Protein AF-A0A2N5NE20-F1 (afdb_monomer_lite)

Structure (mmCIF, N/CA/C/O backbone):
data_AF-A0A2N5NE20-F1
#
_entry.id   AF-A0A2N5NE20-F1
#
loop_
_atom_site.group_PDB
_atom_site.id
_atom_site.type_symbol
_atom_site.label_atom_id
_atom_site.label_alt_id
_atom_site.label_comp_id
_atom_site.label_asym_id
_atom_site.label_entity_id
_atom_site.label_seq_id
_atom_site.pdbx_PDB_ins_code
_atom_site.Cartn_x
_atom_site.Cartn_y
_atom_site.Cartn_z
_atom_site.occupancy
_atom_site.B_iso_or_equiv
_atom_site.auth_seq_id
_atom_site.auth_comp_id
_atom_site.auth_asym_id
_atom_site.auth_atom_id
_atom_site.pdbx_PDB_model_num
ATOM 1 N N . MET A 1 1 ? -9.645 9.901 10.063 1.00 64.88 1 MET A N 1
ATOM 2 C CA . MET A 1 1 ? -9.269 8.502 10.368 1.00 64.88 1 MET A CA 1
ATOM 3 C C . MET A 1 1 ? -9.139 7.771 9.045 1.00 64.88 1 MET A C 1
ATOM 5 O O . MET A 1 1 ? -10.040 7.901 8.225 1.00 64.88 1 MET A O 1
ATOM 9 N N . PHE A 1 2 ? -8.014 7.097 8.803 1.00 71.50 2 PHE A N 1
ATOM 10 C CA . PHE A 1 2 ? -7.804 6.306 7.589 1.00 71.50 2 PHE A CA 1
ATOM 11 C C . PHE A 1 2 ? -8.512 4.958 7.742 1.00 71.50 2 PHE A C 1
ATOM 13 O O . PHE A 1 2 ? -8.317 4.283 8.749 1.00 71.50 2 PHE A O 1
ATOM 20 N N . ILE A 1 3 ? -9.362 4.602 6.780 1.00 76.75 3 ILE A N 1
ATOM 21 C CA . ILE A 1 3 ? -10.113 3.342 6.769 1.00 76.75 3 ILE A CA 1
ATOM 22 C C . ILE A 1 3 ? -9.821 2.650 5.446 1.00 76.75 3 ILE A C 1
ATOM 24 O O . ILE A 1 3 ? -9.930 3.268 4.384 1.00 76.75 3 ILE A O 1
ATOM 28 N N . VAL A 1 4 ? -9.462 1.372 5.524 1.00 70.75 4 VAL A N 1
ATOM 29 C CA . VAL A 1 4 ? -9.094 0.587 4.352 1.00 70.75 4 VAL A CA 1
ATOM 30 C C . VAL A 1 4 ? -10.340 0.239 3.529 1.00 70.75 4 VAL A C 1
ATOM 32 O O . VAL A 1 4 ? -11.297 -0.339 4.039 1.00 70.75 4 VAL A O 1
ATOM 35 N N . ASN A 1 5 ? -10.344 0.586 2.239 1.00 70.00 5 ASN A N 1
ATOM 36 C CA . ASN A 1 5 ? -11.456 0.340 1.315 1.00 70.00 5 ASN A CA 1
ATOM 37 C C . ASN A 1 5 ? -11.072 -0.665 0.217 1.00 70.00 5 ASN A C 1
ATOM 39 O O . ASN A 1 5 ? -10.344 -0.347 -0.725 1.00 70.00 5 ASN A O 1
ATOM 43 N N . LYS A 1 6 ? -11.640 -1.873 0.294 1.00 64.38 6 LYS A N 1
ATOM 44 C CA . LYS A 1 6 ? -11.342 -3.006 -0.601 1.00 64.38 6 LYS A CA 1
ATOM 45 C C . LYS A 1 6 ? -11.839 -2.835 -2.055 1.00 64.38 6 LYS A C 1
ATOM 47 O O . LYS A 1 6 ? -11.531 -3.670 -2.899 1.00 64.38 6 LYS A O 1
ATOM 52 N N . GLY A 1 7 ? -12.565 -1.760 -2.385 1.00 58.59 7 GLY A N 1
ATOM 53 C CA . GLY A 1 7 ? -13.162 -1.522 -3.711 1.00 58.59 7 GLY A CA 1
ATOM 54 C C . GLY A 1 7 ? -12.221 -0.984 -4.804 1.00 58.59 7 GLY A C 1
ATOM 55 O O . GLY A 1 7 ? -12.626 -0.870 -5.959 1.00 58.59 7 GLY A O 1
ATOM 56 N N . LEU A 1 8 ? -10.968 -0.649 -4.483 1.00 58.16 8 LEU A N 1
ATOM 57 C CA . LEU A 1 8 ? -9.993 -0.094 -5.436 1.00 58.16 8 LEU A CA 1
ATOM 58 C C . LEU A 1 8 ? -9.173 -1.215 -6.098 1.00 58.16 8 LEU A C 1
ATOM 60 O O . LEU A 1 8 ? -8.052 -1.502 -5.690 1.00 58.16 8 LEU A O 1
ATOM 64 N N . SER A 1 9 ? -9.739 -1.883 -7.106 1.00 56.03 9 SER A N 1
ATOM 65 C CA . SER A 1 9 ? -9.142 -3.082 -7.727 1.00 56.03 9 SER A CA 1
ATOM 66 C C . SER A 1 9 ? -8.492 -2.868 -9.102 1.00 56.03 9 SER A C 1
ATOM 68 O O . SER A 1 9 ? -7.919 -3.803 -9.652 1.00 56.03 9 SER A O 1
ATOM 70 N N . LYS A 1 10 ? -8.543 -1.658 -9.677 1.00 60.91 10 LYS A N 1
ATOM 71 C CA . LYS A 1 10 ? -8.075 -1.392 -11.053 1.00 60.91 10 LYS A CA 1
ATOM 72 C C . LYS A 1 10 ? -6.877 -0.442 -11.100 1.00 60.91 10 LYS A C 1
ATOM 74 O O . LYS A 1 10 ? -7.017 0.728 -11.446 1.00 60.91 10 LYS A O 1
ATOM 79 N N . SER A 1 11 ? -5.695 -0.950 -10.757 1.00 62.66 11 SER A N 1
ATOM 80 C CA . SER A 1 11 ? -4.424 -0.240 -10.952 1.00 62.66 11 SER A CA 1
ATOM 81 C C . SER A 1 11 ? -3.704 -0.775 -12.187 1.00 62.66 11 SER A C 1
ATOM 83 O O . SER A 1 11 ? -3.189 -1.888 -12.163 1.00 62.66 11 SER A O 1
ATOM 85 N N . ASN A 1 12 ? -3.678 0.013 -13.268 1.00 76.06 12 ASN A N 1
ATOM 86 C CA . ASN A 1 12 ? -3.171 -0.427 -14.579 1.00 76.06 12 ASN A CA 1
ATOM 87 C C . ASN A 1 12 ? -1.906 0.328 -15.037 1.00 76.06 12 ASN A C 1
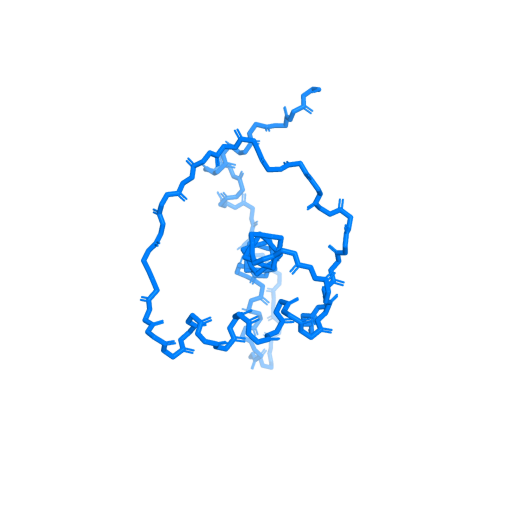ATOM 89 O O . ASN A 1 12 ? -1.448 0.140 -16.161 1.00 76.06 12 ASN A O 1
ATOM 93 N N . ILE A 1 13 ? -1.348 1.208 -14.197 1.00 84.12 13 ILE A N 1
ATOM 94 C CA . ILE A 1 13 ? -0.175 2.027 -14.527 1.00 84.12 13 ILE A CA 1
ATOM 95 C C . ILE A 1 13 ? 0.976 1.634 -13.585 1.00 84.12 13 ILE A C 1
ATOM 97 O O . ILE A 1 13 ? 0.966 2.048 -12.425 1.00 84.12 13 ILE A O 1
ATOM 101 N N . PRO A 1 14 ? 1.981 0.862 -14.044 1.00 86.06 14 PRO A N 1
ATOM 102 C CA . PRO A 1 14 ? 3.071 0.418 -13.180 1.00 86.06 14 PRO A CA 1
ATOM 103 C C . PRO A 1 14 ? 4.009 1.578 -12.830 1.00 86.06 14 PRO A C 1
ATOM 105 O O . PRO A 1 14 ? 4.388 2.377 -13.694 1.00 86.06 14 PRO A O 1
ATOM 108 N N . ARG A 1 15 ? 4.403 1.671 -11.558 1.00 86.69 15 ARG A N 1
ATOM 109 C CA . ARG A 1 15 ? 5.379 2.644 -11.050 1.00 86.69 15 ARG A CA 1
ATOM 110 C C . ARG A 1 15 ? 6.268 1.990 -9.997 1.00 86.69 15 ARG A C 1
ATOM 112 O O . ARG A 1 15 ? 5.768 1.283 -9.129 1.00 86.69 15 ARG A O 1
ATOM 119 N N . THR A 1 16 ? 7.568 2.266 -10.061 1.00 93.06 16 THR A N 1
ATOM 120 C CA . THR A 1 16 ? 8.535 1.832 -9.046 1.00 93.06 16 THR A CA 1
ATOM 121 C C . THR A 1 16 ? 8.744 2.951 -8.035 1.00 93.06 16 THR A C 1
ATOM 123 O O . THR A 1 16 ? 9.079 4.072 -8.415 1.00 93.06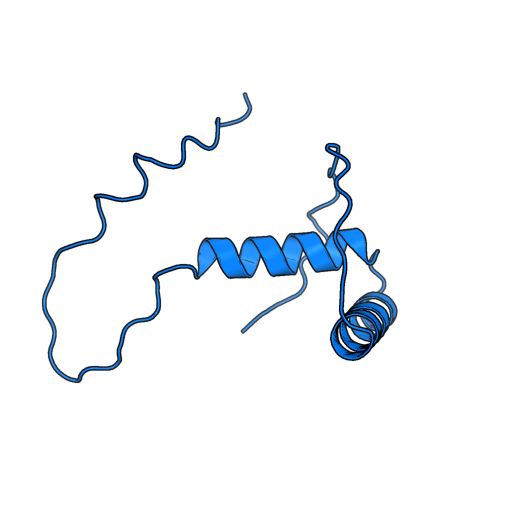 16 THR A O 1
ATOM 126 N N . ILE A 1 17 ? 8.580 2.638 -6.752 1.00 91.50 17 ILE A N 1
ATOM 127 C CA . ILE A 1 17 ? 8.832 3.537 -5.622 1.00 91.50 17 ILE A CA 1
ATOM 128 C C . ILE A 1 17 ? 9.771 2.847 -4.630 1.00 91.50 17 ILE A C 1
ATOM 130 O O . ILE A 1 17 ? 9.776 1.622 -4.531 1.00 91.50 17 ILE A O 1
ATOM 134 N N . ARG A 1 18 ? 10.601 3.627 -3.931 1.00 96.25 18 ARG A N 1
ATOM 135 C CA . ARG A 1 18 ? 11.525 3.128 -2.903 1.00 96.25 18 ARG A CA 1
ATOM 136 C C . ARG A 1 18 ? 11.022 3.542 -1.525 1.00 96.25 18 ARG A C 1
ATOM 138 O O . ARG A 1 18 ? 10.701 4.711 -1.330 1.00 96.25 18 ARG A O 1
ATOM 145 N N . PHE A 1 19 ? 10.988 2.591 -0.600 1.00 96.12 19 PHE A N 1
ATOM 146 C CA . PHE A 1 19 ? 10.621 2.794 0.799 1.00 96.12 19 PHE A CA 1
ATOM 147 C C . PHE A 1 19 ? 11.845 2.629 1.698 1.00 96.12 19 PHE A C 1
ATOM 149 O O . PHE A 1 19 ? 12.805 1.954 1.326 1.00 96.12 19 PHE A O 1
ATOM 156 N N . THR A 1 20 ? 11.795 3.226 2.886 1.00 97.81 20 THR A N 1
ATOM 157 C CA . THR A 1 20 ? 12.654 2.805 3.996 1.00 97.81 20 THR A CA 1
ATOM 158 C C . THR A 1 20 ? 12.152 1.468 4.544 1.00 97.81 20 THR A C 1
ATOM 160 O O . THR A 1 20 ? 10.969 1.149 4.400 1.00 97.81 20 THR A O 1
ATOM 163 N N . GLU A 1 21 ? 13.030 0.692 5.184 1.00 96.88 21 GLU A N 1
ATOM 164 C CA . GLU A 1 21 ? 12.658 -0.603 5.778 1.00 96.88 21 GLU A CA 1
ATOM 165 C C . GLU A 1 21 ? 11.514 -0.462 6.790 1.00 96.88 21 GLU A C 1
ATOM 167 O O . GLU A 1 21 ? 10.552 -1.222 6.747 1.00 96.88 21 GLU A O 1
ATOM 172 N N . GLU A 1 22 ? 11.573 0.564 7.641 1.00 97.56 22 GLU A N 1
ATOM 173 C CA . GLU A 1 22 ? 10.551 0.850 8.653 1.00 97.56 22 GLU A CA 1
ATOM 174 C C . GLU A 1 22 ? 9.152 1.046 8.043 1.00 97.56 22 GLU A C 1
ATOM 176 O O . GLU A 1 22 ? 8.179 0.420 8.476 1.00 97.56 22 GLU A O 1
ATOM 181 N N . ILE A 1 23 ? 9.049 1.886 7.006 1.00 96.44 23 ILE A N 1
ATOM 182 C CA . ILE A 1 23 ? 7.771 2.178 6.345 1.00 96.44 23 ILE A CA 1
ATOM 183 C C . ILE A 1 23 ? 7.280 0.947 5.584 1.00 96.44 23 ILE A C 1
ATOM 185 O O . ILE A 1 23 ? 6.090 0.633 5.629 1.00 96.44 23 ILE A O 1
ATOM 189 N N . TYR A 1 24 ? 8.184 0.247 4.895 1.00 97.12 24 TYR A N 1
ATOM 190 C CA . TYR A 1 24 ? 7.839 -0.961 4.155 1.00 97.12 24 TYR A CA 1
ATOM 191 C C . TYR A 1 24 ? 7.263 -2.040 5.075 1.00 97.12 24 TYR A C 1
ATOM 193 O O . TYR A 1 24 ? 6.174 -2.534 4.796 1.00 97.12 24 TYR A O 1
ATOM 201 N N . ASN A 1 25 ? 7.945 -2.355 6.180 1.00 97.62 25 ASN A N 1
ATOM 202 C CA . ASN A 1 25 ? 7.507 -3.388 7.120 1.00 97.62 25 ASN A CA 1
ATOM 203 C C . ASN A 1 25 ? 6.135 -3.043 7.709 1.00 97.62 25 ASN A C 1
ATOM 205 O O . ASN A 1 25 ? 5.218 -3.854 7.641 1.00 97.62 25 ASN A O 1
ATOM 209 N N . SER A 1 26 ? 5.951 -1.795 8.153 1.00 97.31 26 SER A N 1
ATOM 210 C CA . SER A 1 26 ? 4.674 -1.333 8.711 1.00 97.31 26 SER A CA 1
ATOM 211 C C . SER A 1 26 ? 3.513 -1.468 7.715 1.00 97.31 26 SER A C 1
ATOM 213 O O . SER A 1 26 ? 2.437 -1.954 8.060 1.00 97.31 26 SER A O 1
ATOM 215 N N . LEU A 1 27 ? 3.716 -1.051 6.460 1.00 96.31 27 LEU A N 1
ATOM 216 C CA . LEU A 1 27 ? 2.709 -1.178 5.399 1.00 96.31 27 LEU A CA 1
ATOM 217 C C . LEU A 1 27 ? 2.474 -2.638 4.993 1.00 96.31 27 LEU A C 1
ATOM 219 O O . LEU A 1 27 ? 1.341 -3.016 4.706 1.00 96.31 27 LEU A O 1
ATOM 223 N N . SER A 1 28 ? 3.518 -3.464 4.979 1.00 96.62 28 SER A N 1
ATOM 224 C CA . SER A 1 28 ? 3.417 -4.890 4.659 1.00 96.62 28 SER A CA 1
ATOM 225 C C . SER A 1 28 ? 2.594 -5.642 5.704 1.00 96.62 28 SER A C 1
ATOM 227 O O . SER A 1 28 ? 1.707 -6.420 5.342 1.00 96.62 28 SER A O 1
ATOM 229 N N . ASP A 1 29 ? 2.823 -5.362 6.986 1.00 97.56 29 ASP A N 1
ATOM 230 C C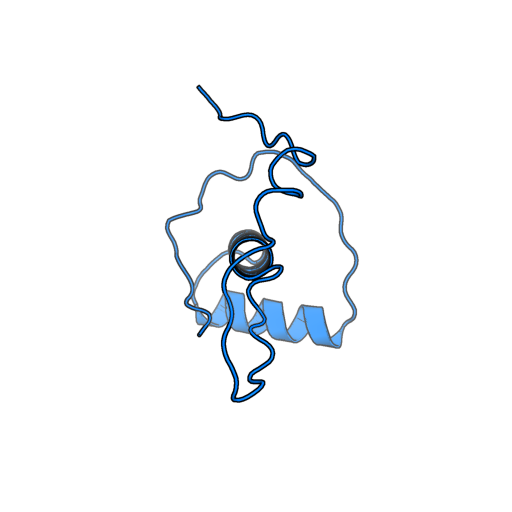A . ASP A 1 29 ? 2.076 -5.961 8.093 1.00 97.56 29 ASP A CA 1
ATOM 231 C C . ASP A 1 29 ? 0.606 -5.526 8.065 1.00 97.56 29 ASP A C 1
ATOM 233 O O . ASP A 1 29 ? -0.288 -6.365 8.164 1.00 97.56 29 ASP A O 1
ATOM 237 N N . MET A 1 30 ? 0.337 -4.235 7.825 1.00 96.25 30 MET A N 1
ATOM 238 C CA . MET A 1 30 ? -1.030 -3.721 7.661 1.00 96.25 30 MET A CA 1
ATOM 239 C C . MET A 1 30 ? -1.764 -4.376 6.485 1.00 96.25 30 MET A C 1
ATOM 241 O O . MET A 1 30 ? -2.915 -4.781 6.627 1.00 96.25 30 MET A O 1
ATOM 245 N N . ALA A 1 31 ? -1.118 -4.504 5.323 1.00 95.25 31 ALA A N 1
ATOM 246 C CA . ALA A 1 31 ? -1.730 -5.135 4.154 1.00 95.25 31 ALA A CA 1
ATOM 247 C C . ALA A 1 31 ? -2.057 -6.615 4.414 1.00 95.25 31 ALA A C 1
ATOM 249 O O . ALA A 1 31 ? -3.128 -7.086 4.029 1.00 95.25 31 ALA A O 1
ATOM 250 N N . SER A 1 32 ? -1.158 -7.314 5.114 1.00 95.50 32 SER A N 1
ATOM 251 C CA . SER A 1 32 ? -1.335 -8.717 5.501 1.00 95.50 32 SER A CA 1
ATOM 252 C C . SER A 1 32 ? -2.478 -8.891 6.503 1.00 95.50 32 SER A C 1
ATOM 254 O O . SER A 1 32 ? -3.304 -9.783 6.334 1.00 95.50 32 SER A O 1
ATOM 256 N N . HIS A 1 33 ? -2.563 -8.020 7.514 1.00 95.75 33 HIS A N 1
ATOM 257 C CA . HIS A 1 33 ? -3.634 -8.038 8.514 1.00 95.75 33 HIS A CA 1
ATOM 258 C C . HIS A 1 33 ? -5.017 -7.790 7.896 1.00 95.75 33 HIS A C 1
ATOM 260 O O . HIS A 1 33 ? -5.991 -8.447 8.252 1.00 95.75 33 HIS A O 1
ATOM 266 N N . GLU A 1 34 ? -5.105 -6.857 6.946 1.00 92.56 34 GLU A N 1
ATOM 267 C CA . GLU A 1 34 ? -6.365 -6.471 6.303 1.00 92.56 34 GLU A CA 1
ATOM 268 C C . GLU A 1 34 ? -6.775 -7.381 5.133 1.00 92.56 34 GLU A C 1
ATOM 270 O O . GLU A 1 34 ? -7.841 -7.171 4.538 1.00 92.56 34 GLU A O 1
ATOM 275 N N . ASP A 1 35 ? -5.961 -8.392 4.809 1.00 93.44 35 ASP A N 1
ATOM 276 C CA . ASP A 1 35 ? -6.148 -9.305 3.677 1.00 93.44 35 ASP A CA 1
ATOM 277 C C . ASP A 1 35 ? -6.358 -8.537 2.357 1.00 93.44 35 ASP A C 1
ATOM 279 O O . ASP A 1 35 ? -7.375 -8.659 1.665 1.00 93.44 35 ASP A O 1
ATOM 283 N N . ILE A 1 36 ? -5.412 -7.644 2.052 1.00 90.81 36 ILE A N 1
ATOM 284 C CA . ILE A 1 36 ? -5.348 -6.894 0.794 1.00 90.81 36 ILE A CA 1
ATOM 285 C C . ILE A 1 36 ? -3.933 -6.916 0.223 1.00 90.81 36 ILE A C 1
ATOM 287 O O . ILE A 1 36 ? -2.943 -7.068 0.933 1.00 90.81 36 ILE A O 1
ATOM 291 N N . SER A 1 37 ? -3.806 -6.703 -1.085 1.00 92.94 37 SER A N 1
ATOM 292 C CA . SER A 1 37 ? -2.475 -6.562 -1.678 1.00 92.94 37 SER A CA 1
ATOM 293 C C . SER A 1 37 ? -1.775 -5.292 -1.180 1.00 92.94 37 SER A C 1
ATOM 295 O O . SER A 1 37 ? -2.399 -4.239 -1.021 1.00 92.94 37 SER A O 1
ATOM 297 N N . PHE A 1 38 ? -0.450 -5.354 -1.036 1.00 93.56 38 PHE A N 1
ATOM 298 C CA . PHE A 1 38 ? 0.374 -4.187 -0.696 1.00 93.56 38 PHE A CA 1
ATOM 299 C C . PHE A 1 38 ? 0.108 -2.999 -1.636 1.00 93.56 38 PHE A C 1
ATOM 301 O O . PHE A 1 38 ? -0.027 -1.859 -1.201 1.00 93.56 38 PHE A O 1
ATOM 308 N N . ASN A 1 39 ? -0.061 -3.274 -2.934 1.00 92.12 39 ASN A N 1
ATOM 309 C CA . ASN A 1 39 ? -0.415 -2.260 -3.926 1.00 92.12 39 ASN A CA 1
ATOM 310 C C . ASN A 1 39 ? -1.767 -1.585 -3.624 1.00 92.12 39 ASN A C 1
ATOM 312 O O . ASN A 1 39 ? -1.871 -0.364 -3.717 1.00 92.12 39 ASN A O 1
ATOM 316 N N . GLN A 1 40 ? -2.796 -2.346 -3.231 1.00 90.50 40 GLN A N 1
ATOM 317 C CA . GLN A 1 40 ? -4.091 -1.774 -2.838 1.00 90.50 40 GLN A CA 1
ATOM 318 C C . GLN A 1 40 ? -3.962 -0.859 -1.623 1.00 90.50 40 GLN A C 1
ATOM 320 O O . GLN A 1 40 ? -4.554 0.221 -1.629 1.00 90.50 40 GLN A O 1
ATOM 325 N N . LEU A 1 41 ? -3.173 -1.252 -0.618 1.00 94.00 41 LEU A N 1
ATOM 326 C CA . LEU A 1 41 ? -2.931 -0.412 0.554 1.00 94.00 41 LEU A CA 1
ATOM 327 C C . LEU A 1 41 ? -2.243 0.898 0.154 1.00 94.00 41 LEU A C 1
ATOM 329 O O . LEU A 1 41 ? -2.734 1.973 0.492 1.00 94.00 41 LEU A O 1
ATOM 333 N N . VAL A 1 42 ? -1.164 0.824 -0.633 1.00 93.50 42 VAL A N 1
ATOM 334 C CA . VAL A 1 42 ? -0.421 2.007 -1.103 1.00 93.50 42 VAL A CA 1
ATOM 335 C C . VAL A 1 42 ? -1.336 2.979 -1.851 1.00 93.50 42 VAL A C 1
ATOM 337 O O . VAL A 1 42 ? -1.303 4.180 -1.588 1.00 93.50 42 VAL A O 1
ATOM 340 N N . LEU A 1 43 ? -2.203 2.484 -2.739 1.00 91.44 43 LEU A N 1
ATOM 341 C CA . LEU A 1 43 ? -3.147 3.333 -3.474 1.00 91.44 43 LEU A CA 1
ATOM 342 C C . LEU A 1 43 ? -4.140 4.040 -2.553 1.00 91.44 43 LEU A C 1
ATOM 344 O O . LEU A 1 43 ? -4.467 5.204 -2.786 1.00 91.44 43 LEU A O 1
ATOM 348 N N . GLN A 1 44 ? -4.606 3.367 -1.504 1.00 89.75 44 GLN A N 1
ATOM 349 C CA . GLN A 1 44 ? -5.494 3.975 -0.519 1.00 89.75 44 GLN A CA 1
ATOM 350 C C . GLN A 1 44 ? -4.767 5.028 0.315 1.00 89.75 44 GLN A C 1
ATOM 352 O O . GLN A 1 44 ? -5.315 6.113 0.508 1.00 89.75 44 GLN A O 1
ATOM 357 N N . CYS A 1 45 ? -3.526 4.768 0.739 1.00 92.31 45 CYS A N 1
ATOM 358 C CA . CYS A 1 45 ? -2.694 5.765 1.413 1.00 92.31 45 CYS A CA 1
ATOM 359 C C . CYS A 1 45 ? -2.511 7.011 0.535 1.00 92.31 45 CYS A C 1
ATOM 361 O O . CYS A 1 45 ? -2.736 8.131 0.995 1.00 92.31 45 CYS A O 1
ATOM 363 N N . CYS A 1 46 ? -2.180 6.828 -0.749 1.00 90.75 46 CYS A N 1
ATOM 364 C CA . CYS A 1 46 ? -2.079 7.929 -1.706 1.00 90.75 46 CYS A CA 1
ATOM 365 C C . CYS A 1 46 ? -3.410 8.669 -1.866 1.00 90.75 46 CYS A C 1
ATOM 367 O O . CYS A 1 46 ? -3.424 9.898 -1.883 1.00 90.75 46 CYS A O 1
ATOM 369 N N . ARG A 1 47 ? -4.532 7.946 -1.960 1.00 87.94 47 ARG A N 1
ATOM 370 C CA . ARG A 1 47 ? -5.854 8.558 -2.105 1.00 87.94 47 ARG A CA 1
ATOM 371 C C . ARG A 1 47 ? -6.223 9.401 -0.891 1.00 87.94 47 ARG A C 1
ATOM 373 O O . ARG A 1 47 ? -6.635 10.541 -1.063 1.00 87.94 47 ARG A O 1
ATOM 380 N N . TYR A 1 48 ? -6.011 8.875 0.311 1.00 88.56 48 TYR A N 1
ATOM 381 C CA . TYR A 1 48 ? -6.234 9.613 1.549 1.00 88.56 48 TYR A CA 1
ATOM 382 C C . TYR A 1 48 ? -5.370 10.869 1.615 1.00 88.56 48 TYR A C 1
ATOM 384 O O . TYR A 1 48 ? -5.881 11.941 1.932 1.00 88.56 48 TYR A O 1
ATOM 392 N N . ALA A 1 49 ? -4.082 10.754 1.277 1.00 88.50 49 ALA A N 1
ATOM 393 C CA . ALA A 1 49 ? -3.187 11.900 1.232 1.00 88.50 49 ALA A CA 1
ATOM 394 C C . ALA A 1 49 ? -3.702 12.965 0.256 1.00 88.50 49 ALA A C 1
ATOM 396 O O . ALA A 1 49 ? -3.779 14.117 0.647 1.00 88.50 49 ALA A O 1
ATOM 397 N N . ILE A 1 50 ? -4.119 12.585 -0.959 1.00 86.50 50 ILE A N 1
ATOM 398 C CA . ILE A 1 50 ? -4.687 13.499 -1.967 1.00 86.50 50 ILE A CA 1
ATOM 399 C C . ILE A 1 50 ? -5.978 14.162 -1.471 1.00 86.50 50 ILE A C 1
ATOM 401 O O . ILE A 1 50 ? -6.119 15.376 -1.595 1.00 86.50 50 ILE A O 1
ATOM 405 N N . ASP A 1 51 ? -6.906 13.385 -0.909 1.00 86.19 51 ASP A N 1
ATOM 406 C CA . ASP A 1 51 ? -8.211 13.881 -0.457 1.00 86.19 51 ASP A CA 1
ATOM 407 C C . ASP A 1 51 ? -8.085 14.846 0.738 1.00 86.19 51 ASP A C 1
ATOM 409 O O . ASP A 1 51 ? -8.924 15.730 0.898 1.00 86.19 51 ASP A O 1
ATOM 413 N N . ASN A 1 52 ? -7.024 14.709 1.541 1.00 85.88 52 ASN A N 1
ATOM 414 C CA . ASN A 1 52 ? -6.745 15.556 2.706 1.00 85.88 52 ASN A CA 1
ATOM 415 C C . ASN A 1 52 ? -5.594 16.554 2.465 1.00 85.88 52 ASN A C 1
ATOM 417 O O . ASN A 1 52 ? -5.154 17.249 3.384 1.00 85.88 52 ASN A O 1
ATOM 421 N N . TYR A 1 53 ? -5.071 16.633 1.238 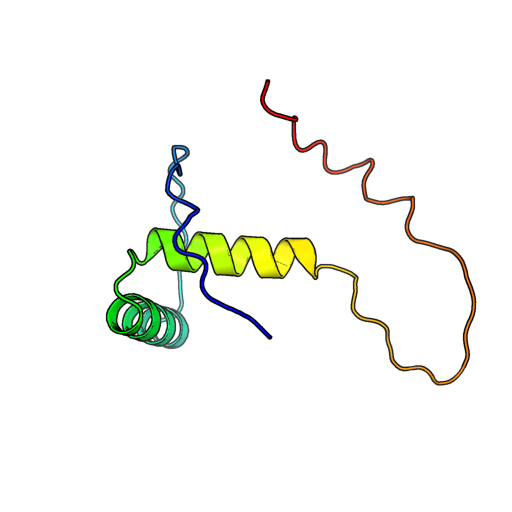1.00 78.81 53 TYR A N 1
ATOM 422 C CA . TYR A 1 53 ? -3.970 17.530 0.906 1.00 78.81 53 TYR A CA 1
ATOM 423 C C . TYR A 1 53 ? -4.485 18.974 0.854 1.00 78.81 53 TYR A C 1
ATOM 425 O O . TYR A 1 53 ? -5.181 19.366 -0.083 1.00 78.81 53 TYR A O 1
ATOM 433 N N . GLY A 1 54 ? -4.147 19.775 1.869 1.00 69.00 54 GLY A N 1
ATOM 434 C CA . GLY A 1 54 ? -4.579 21.174 1.988 1.00 69.00 54 GLY A CA 1
ATOM 435 C C . GLY A 1 54 ? -5.871 21.396 2.782 1.00 69.00 54 GLY A C 1
ATOM 436 O O . GLY A 1 54 ? -6.299 22.538 2.898 1.00 69.00 54 GLY A O 1
ATOM 437 N N . THR A 1 55 ? -6.471 20.351 3.364 1.00 58.88 55 THR A N 1
ATOM 438 C CA . THR A 1 55 ? -7.556 20.473 4.361 1.00 58.88 55 THR A CA 1
ATOM 439 C C . THR A 1 55 ? -7.029 20.513 5.793 1.00 58.88 55 THR A C 1
ATOM 441 O O . THR A 1 55 ? -7.784 20.279 6.737 1.00 58.88 55 THR A O 1
ATOM 444 N N . THR A 1 56 ? -5.736 20.793 5.980 1.00 53.38 56 THR A N 1
ATOM 445 C CA . THR A 1 56 ? -5.230 21.230 7.277 1.00 53.38 56 THR A CA 1
ATOM 446 C C . THR A 1 56 ? -5.843 22.599 7.537 1.00 53.38 56 THR A C 1
ATOM 448 O O . THR A 1 56 ? -5.266 23.630 7.206 1.00 53.38 56 THR A O 1
ATOM 451 N N . GLU A 1 57 ? -7.056 22.611 8.084 1.00 54.06 57 GLU A N 1
ATOM 452 C CA . GLU A 1 57 ? -7.451 23.712 8.937 1.00 54.06 57 GLU A CA 1
ATOM 453 C C . GLU A 1 57 ? -6.362 23.786 10.004 1.00 54.06 57 GLU A C 1
ATOM 455 O O . GLU A 1 57 ? -6.265 22.936 10.894 1.00 54.06 57 GLU A O 1
ATOM 460 N N . GLU A 1 58 ? -5.474 24.770 9.875 1.00 50.66 58 GLU A N 1
ATOM 461 C CA . GLU A 1 58 ? -4.901 25.361 11.066 1.00 50.66 58 GLU A CA 1
ATOM 462 C C . GLU A 1 58 ? -6.106 25.647 11.960 1.00 50.66 58 GLU A C 1
ATOM 464 O O . GLU A 1 58 ? -6.966 26.449 11.602 1.00 50.66 58 GLU A O 1
ATOM 469 N N . ARG A 1 59 ? -6.229 24.936 13.086 1.00 47.12 59 ARG A N 1
ATOM 470 C CA . ARG A 1 59 ? -7.129 25.366 14.153 1.00 47.12 59 ARG A CA 1
ATOM 471 C C . ARG A 1 59 ? -6.548 26.655 14.717 1.00 47.12 59 ARG A C 1
ATOM 473 O O . ARG A 1 59 ? -5.928 26.653 15.773 1.00 47.12 59 ARG A O 1
ATOM 480 N N . THR A 1 60 ? -6.685 27.744 13.983 1.00 43.97 60 THR A N 1
ATOM 481 C CA . THR A 1 60 ? -6.659 29.078 14.545 1.00 43.97 60 THR A CA 1
ATOM 482 C C . THR A 1 60 ? -8.106 29.414 14.865 1.00 43.97 60 THR A C 1
ATOM 484 O O . THR A 1 60 ? -8.999 29.337 14.025 1.00 43.97 60 THR A O 1
ATOM 487 N N . GLU A 1 61 ? -8.352 29.688 16.142 1.00 47.72 61 GLU A N 1
ATOM 488 C CA . GLU A 1 61 ? -9.654 30.008 16.724 1.00 47.72 61 GLU A CA 1
ATOM 489 C C . GLU A 1 61 ? -10.165 31.378 16.248 1.00 47.72 61 GLU A C 1
ATOM 491 O O . GLU A 1 61 ? -10.465 32.251 17.051 1.00 47.72 61 GLU A O 1
ATOM 496 N N . SER A 1 62 ? -10.216 31.658 14.950 1.00 42.69 62 SER A N 1
ATOM 497 C CA . SER A 1 62 ? -10.895 32.840 14.409 1.00 42.69 62 SER A CA 1
ATOM 498 C C . SER A 1 62 ? -11.127 32.617 12.920 1.00 42.69 62 SER A C 1
ATOM 500 O O . SER A 1 62 ? -10.173 32.443 12.170 1.00 42.69 62 SER A O 1
ATOM 502 N N . GLY A 1 63 ? -12.392 32.582 12.496 1.00 46.50 63 GLY A N 1
ATOM 503 C CA . GLY A 1 63 ? -12.753 32.305 11.107 1.00 46.50 63 GLY A CA 1
ATOM 504 C C . GLY A 1 63 ? -12.173 33.293 10.091 1.00 46.50 63 GLY A C 1
ATOM 505 O O . GLY A 1 63 ? -11.687 34.359 10.451 1.00 46.50 63 GLY A O 1
ATOM 506 N N . VAL A 1 64 ? -12.267 32.924 8.811 1.00 44.06 64 VAL A N 1
ATOM 507 C CA . VAL A 1 64 ? -12.817 33.734 7.707 1.00 44.06 64 VAL A CA 1
ATOM 508 C C . VAL A 1 64 ? -12.700 32.936 6.402 1.00 44.06 64 VAL A C 1
ATOM 510 O O . VAL A 1 64 ? -11.678 32.330 6.084 1.00 44.06 64 VAL A O 1
ATOM 513 N N . ASP A 1 65 ? -13.794 32.982 5.648 1.00 47.62 65 ASP A N 1
ATOM 514 C CA . ASP A 1 65 ? -13.941 32.573 4.262 1.00 47.62 65 ASP A CA 1
ATOM 515 C C . ASP A 1 65 ? -12.815 33.043 3.329 1.00 47.62 65 ASP A C 1
ATOM 517 O O . ASP A 1 65 ? -12.446 34.215 3.274 1.00 47.62 65 ASP A O 1
ATOM 521 N N . GLY A 1 66 ? -12.406 32.136 2.442 1.00 47.28 66 GLY A N 1
ATOM 522 C CA . GLY A 1 66 ? -11.906 32.511 1.123 1.00 47.28 66 GLY A CA 1
ATOM 523 C C . GLY A 1 66 ? -10.403 32.380 0.931 1.00 47.28 66 GLY A C 1
ATOM 524 O O . GLY A 1 66 ? -9.665 33.335 1.133 1.00 47.28 66 GLY A O 1
ATOM 525 N N . LYS A 1 67 ? -9.973 31.225 0.396 1.00 44.44 67 LYS A N 1
ATOM 526 C CA . LYS A 1 67 ? -8.887 31.087 -0.606 1.00 44.44 67 LYS A CA 1
ATOM 527 C C . LYS A 1 67 ? -8.603 29.610 -0.920 1.00 44.44 67 LYS A C 1
ATOM 529 O O . LYS A 1 67 ? -7.542 29.102 -0.601 1.00 44.44 67 LYS A O 1
ATOM 534 N N . PHE A 1 68 ? -9.501 28.896 -1.606 1.00 46.72 68 PHE A N 1
ATOM 535 C CA . PHE A 1 68 ? -9.126 27.557 -2.114 1.00 46.72 68 PHE A CA 1
ATOM 536 C C . PHE A 1 68 ? -9.696 27.189 -3.489 1.00 46.72 68 PHE A C 1
ATOM 538 O O . PHE A 1 68 ? -9.942 26.028 -3.806 1.00 46.72 68 PHE A O 1
ATOM 545 N N . ARG A 1 69 ? -9.865 28.187 -4.367 1.00 43.06 69 ARG A N 1
ATOM 546 C CA . ARG A 1 69 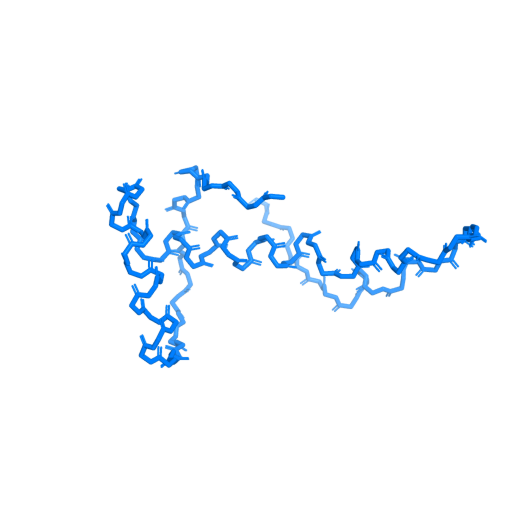? -10.250 27.964 -5.776 1.00 43.06 69 ARG A CA 1
ATOM 547 C C . ARG A 1 69 ? -9.058 27.915 -6.748 1.00 43.06 69 ARG A C 1
ATOM 549 O O . ARG A 1 69 ? -9.255 27.644 -7.928 1.00 43.06 69 ARG A O 1
ATOM 556 N N . ALA A 1 70 ? -7.827 28.163 -6.288 1.00 43.00 70 ALA A N 1
ATOM 557 C CA . ALA A 1 70 ? -6.690 28.413 -7.183 1.00 43.00 70 ALA A CA 1
ATOM 558 C C . ALA A 1 70 ? -5.919 27.156 -7.646 1.00 43.00 70 ALA A C 1
ATOM 560 O O . ALA A 1 70 ? -5.456 27.136 -8.782 1.00 43.00 70 ALA A O 1
ATOM 561 N N . LEU A 1 71 ? -5.815 26.084 -6.846 1.00 45.47 71 LEU A N 1
ATOM 562 C CA . LEU A 1 71 ? -4.940 24.938 -7.177 1.00 45.47 71 LEU A CA 1
ATOM 563 C C . LEU A 1 71 ? -5.618 23.773 -7.917 1.00 45.47 71 LEU A C 1
ATOM 565 O O . LEU A 1 71 ? -4.941 23.064 -8.661 1.00 45.47 71 LEU A O 1
ATOM 569 N N . LYS A 1 72 ? -6.952 23.623 -7.838 1.00 43.25 72 LYS A N 1
ATOM 570 C CA . LYS A 1 72 ? -7.686 22.620 -8.645 1.00 43.25 72 LYS A CA 1
ATOM 571 C C . LYS A 1 72 ? -7.568 22.854 -10.161 1.00 43.25 72 LYS A C 1
ATOM 573 O O . LYS A 1 72 ? -7.836 21.945 -10.934 1.00 43.25 72 LYS A O 1
ATOM 578 N N . LYS A 1 73 ? -7.156 24.051 -10.604 1.00 46.84 73 LYS A N 1
ATOM 579 C CA . LYS A 1 73 ? -6.915 24.345 -12.028 1.00 46.84 73 LYS A CA 1
ATOM 580 C C . LYS A 1 73 ? -5.586 23.798 -12.563 1.00 46.84 73 LYS A C 1
ATOM 582 O O . LYS A 1 73 ? -5.494 23.593 -13.771 1.00 46.84 73 LYS A O 1
ATOM 587 N N . SER A 1 74 ? -4.582 23.567 -11.714 1.00 44.25 74 SER A N 1
ATOM 588 C CA . SER A 1 74 ? -3.230 23.197 -12.172 1.00 44.25 74 SER A CA 1
ATOM 589 C C . SER A 1 74 ? -3.012 21.688 -12.267 1.00 44.25 74 SER A C 1
ATOM 591 O O . SER A 1 74 ? -2.239 21.236 -13.107 1.00 44.25 74 SER A O 1
ATOM 593 N N . ILE A 1 75 ? -3.730 20.893 -11.469 1.00 51.72 75 ILE A N 1
ATOM 594 C CA . ILE A 1 75 ? -3.724 19.433 -11.589 1.00 51.72 75 ILE A CA 1
ATOM 595 C C . ILE A 1 75 ? -4.924 19.035 -12.452 1.00 51.72 75 ILE A C 1
ATOM 597 O O . ILE A 1 75 ? -5.997 18.714 -11.946 1.00 51.72 75 ILE A O 1
ATOM 601 N N . LYS A 1 76 ? -4.759 19.080 -13.779 1.00 47.88 76 LYS A N 1
ATOM 602 C CA . LYS A 1 76 ? -5.680 18.404 -14.704 1.00 47.88 76 LYS A CA 1
ATOM 603 C C . LYS A 1 76 ? -5.540 16.895 -14.487 1.00 47.88 76 LYS A C 1
ATOM 605 O O . LYS A 1 76 ? -4.751 16.252 -15.170 1.00 47.88 76 LYS A O 1
ATOM 610 N N . ILE A 1 77 ? -6.270 16.331 -13.528 1.00 50.03 77 ILE A N 1
ATOM 611 C CA . ILE A 1 77 ? -6.538 14.891 -13.516 1.00 50.03 77 ILE A CA 1
ATOM 612 C C . ILE A 1 77 ? -7.590 14.685 -14.612 1.00 50.03 77 ILE A C 1
ATOM 614 O O . ILE A 1 77 ? -8.694 15.209 -14.462 1.00 50.03 77 ILE A O 1
ATOM 618 N N . PRO A 1 78 ? -7.265 14.045 -15.749 1.00 42.47 78 PRO A N 1
ATOM 619 C 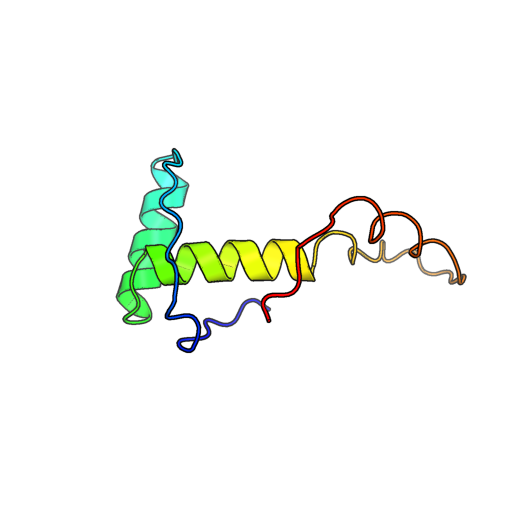CA . PRO A 1 78 ? -8.261 13.799 -16.779 1.00 42.47 78 PRO A CA 1
ATOM 620 C C . PRO A 1 78 ? -9.345 12.898 -16.189 1.00 42.47 78 PRO A C 1
ATOM 622 O O . PRO A 1 78 ? -9.052 11.809 -15.693 1.00 42.47 78 PRO A O 1
ATOM 625 N N . GLU A 1 79 ? -10.591 13.366 -16.220 1.00 46.78 79 GLU A N 1
ATOM 626 C CA . GLU A 1 79 ? -11.736 12.502 -15.963 1.00 46.78 79 GLU A CA 1
ATOM 627 C C . GLU A 1 79 ? -11.733 11.397 -17.026 1.00 46.78 79 GLU A C 1
ATOM 629 O O . GLU A 1 79 ? -11.722 11.672 -18.229 1.00 46.78 79 GLU A O 1
ATOM 634 N N . SER A 1 80 ? -11.671 10.140 -16.580 1.00 39.50 80 SER A N 1
ATOM 635 C CA . SER A 1 80 ? -11.880 8.997 -17.464 1.00 39.50 80 SER A CA 1
ATOM 636 C C . SER A 1 80 ? -13.338 9.012 -17.906 1.00 39.50 80 SER A C 1
ATOM 638 O O . SER A 1 80 ? -14.229 8.944 -17.059 1.00 39.50 80 SER A O 1
ATOM 640 N N . LYS A 1 81 ? -13.556 9.102 -19.220 1.00 38.31 81 LYS A N 1
ATOM 641 C CA . LYS A 1 81 ? -14.798 8.639 -19.850 1.00 38.31 81 LYS A CA 1
ATOM 642 C C . LYS A 1 81 ? -15.000 7.145 -19.615 1.00 38.31 81 LYS A C 1
ATOM 644 O O . LYS A 1 81 ? -13.980 6.447 -19.385 1.00 38.31 81 LYS A O 1
#

Organism: Mediterraneibacter gnavus (NCBI:txid33038)

Secondary structure (DSSP, 8-state):
-----TT-----S-------HHHHHHHHHHHHHTT--HHHHHHHHHHHHHHTTT------SS------SSSTTT---PPP-

Sequence (81 aa):
MFIVNKGLSKSNIPRTIRFTEEIYNSLSDMASHEDISFNQLVLQCCRYAIDNYGTTEERTESGVDGKFRALKKSIKIPESK

pLDDT: mean 72.9, std 21.3, range [38.31, 97.81]

Foldseek 3Di:
DQDQDPPPDDDDDDDDDDDDPVVVVVLVVVCVVVVHDSVSSVVSVVVVCVVCVPVPPPPPVDDDDDDDPPCVVPPCPDDDD

Radius of gyration: 16.56 Å; chains: 1; bounding box: 28×43×37 Å